Protein AF-A0A925PHR6-F1 (afdb_monomer)

pLDDT: mean 80.02, std 11.36, range [49.84, 92.25]

Foldseek 3Di:
DVLVVVLVVVVVVVLVCLQVVVVVVQCVVCVNPDDVVVVVVCVVCSVVSSVVVVVVCVVVVVSPPVVVVVPPDD

Solvent-accessible surface area (backbone atoms only — not comparable to full-atom values): 4355 Å² total; per-residue (Å²): 114,72,71,60,54,54,49,53,52,51,53,51,50,49,53,51,48,65,61,45,49,62,54,52,50,51,39,62,74,41,75,67,66,74,59,67,68,60,53,54,51,47,64,67,48,40,62,58,55,52,49,56,49,53,50,48,43,56,76,70,32,48,80,71,54,56,59,63,57,75,67,61,74,128

Mean predicted aligned error: 7.53 Å

Structure (mmCIF, N/CA/C/O backbone):
data_AF-A0A925PHR6-F1
#
_entry.id   AF-A0A925PHR6-F1
#
loop_
_atom_site.group_PDB
_atom_site.id
_atom_site.type_symbol
_atom_site.label_atom_id
_atom_site.label_alt_id
_atom_site.label_comp_id
_atom_site.label_asym_id
_atom_site.label_entity_id
_atom_site.label_seq_id
_atom_site.pdbx_PDB_ins_code
_atom_site.Cartn_x
_atom_site.Cartn_y
_atom_site.Cartn_z
_atom_site.occupancy
_atom_site.B_iso_or_equiv
_atom_site.auth_seq_id
_atom_site.auth_comp_id
_atom_site.auth_asym_id
_atom_site.auth_atom_id
_atom_site.pdbx_PDB_model_num
ATOM 1 N N . MET A 1 1 ? -12.730 8.757 23.482 1.00 57.28 1 MET A N 1
ATOM 2 C CA . MET A 1 1 ? -12.150 9.512 22.342 1.00 57.28 1 MET A CA 1
ATOM 3 C C . MET A 1 1 ? -10.773 8.984 21.917 1.00 57.28 1 MET A C 1
ATOM 5 O O . MET A 1 1 ? -10.626 8.665 20.746 1.00 57.28 1 MET A O 1
ATOM 9 N N . ARG A 1 2 ? -9.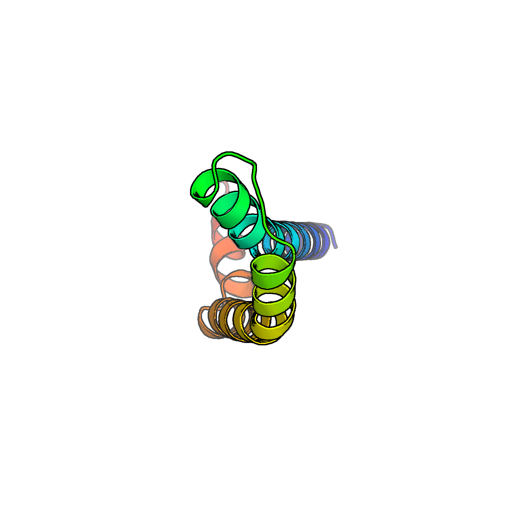808 8.766 22.832 1.00 63.41 2 ARG A N 1
ATOM 10 C CA . ARG A 1 2 ? -8.448 8.259 22.510 1.00 63.41 2 ARG A CA 1
ATOM 11 C C . ARG A 1 2 ? -8.391 6.936 21.715 1.00 63.41 2 ARG A C 1
ATOM 13 O O . ARG A 1 2 ? -7.615 6.832 20.777 1.00 63.41 2 ARG A O 1
ATOM 20 N N . ARG A 1 3 ? -9.252 5.953 22.019 1.00 65.25 3 ARG A N 1
ATOM 21 C CA . ARG A 1 3 ? -9.264 4.643 21.322 1.00 65.25 3 ARG A CA 1
ATOM 22 C C . ARG A 1 3 ? -9.645 4.729 19.834 1.00 65.25 3 ARG A C 1
ATOM 24 O O . ARG A 1 3 ? -9.070 4.021 19.014 1.00 65.25 3 ARG A O 1
ATOM 31 N N . LYS A 1 4 ? -10.579 5.624 19.479 1.00 69.38 4 LYS A N 1
ATOM 32 C CA . LYS A 1 4 ? -10.968 5.854 18.075 1.00 69.38 4 LYS A CA 1
ATOM 33 C C . LYS A 1 4 ? -9.831 6.509 17.287 1.00 69.38 4 LYS A C 1
ATOM 35 O O . LYS A 1 4 ? -9.599 6.126 16.152 1.00 69.38 4 LYS A O 1
ATOM 40 N N . LEU A 1 5 ? -9.092 7.430 17.913 1.00 76.75 5 LEU A N 1
ATOM 41 C CA . LEU A 1 5 ? -7.946 8.099 17.293 1.00 76.75 5 LEU A CA 1
ATOM 42 C C . LEU A 1 5 ? -6.829 7.107 16.935 1.00 76.75 5 LEU A C 1
ATOM 44 O O . LEU A 1 5 ? -6.353 7.115 15.809 1.00 76.75 5 LEU A O 1
ATOM 48 N N . ILE A 1 6 ? -6.470 6.214 17.863 1.00 80.38 6 ILE A N 1
ATOM 49 C CA . ILE A 1 6 ? -5.453 5.176 17.623 1.00 80.38 6 ILE A CA 1
ATOM 50 C C . ILE A 1 6 ? -5.875 4.262 16.469 1.00 80.38 6 ILE A C 1
ATOM 52 O O . ILE A 1 6 ? -5.078 3.991 15.581 1.00 80.38 6 ILE A O 1
ATOM 56 N N . SER A 1 7 ? -7.144 3.848 16.442 1.00 74.62 7 SER A N 1
ATOM 57 C CA . SER A 1 7 ? -7.664 2.992 15.368 1.00 74.62 7 SER A CA 1
ATOM 58 C C . SER A 1 7 ? -7.588 3.685 14.002 1.00 74.62 7 SER A C 1
ATOM 60 O O . SER A 1 7 ? -7.155 3.070 13.038 1.00 74.62 7 SER A O 1
ATOM 62 N N . ILE A 1 8 ? -7.930 4.978 13.929 1.00 80.94 8 ILE A N 1
ATOM 63 C CA . ILE A 1 8 ? -7.825 5.775 12.695 1.00 80.94 8 ILE A CA 1
ATOM 64 C C . ILE A 1 8 ? -6.367 5.892 12.237 1.00 80.94 8 ILE A C 1
ATOM 66 O O . ILE A 1 8 ? -6.086 5.715 11.055 1.00 80.94 8 ILE A O 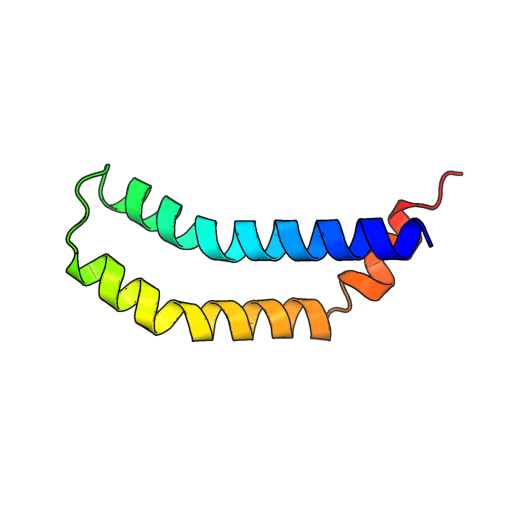1
ATOM 70 N N . ILE A 1 9 ? -5.439 6.155 13.162 1.00 85.31 9 ILE A N 1
ATOM 71 C CA . ILE A 1 9 ? -4.003 6.235 12.859 1.00 85.31 9 ILE A CA 1
ATOM 72 C C . ILE A 1 9 ? -3.498 4.895 12.316 1.00 85.31 9 ILE A C 1
ATOM 74 O O . ILE A 1 9 ? -2.795 4.871 11.313 1.00 85.31 9 ILE A O 1
ATOM 78 N N . LEU A 1 10 ? -3.893 3.780 12.930 1.00 82.06 10 LEU A N 1
ATOM 79 C CA . LEU A 1 10 ? -3.502 2.443 12.483 1.00 82.06 10 LEU A CA 1
ATOM 80 C C . LEU A 1 10 ? -4.046 2.121 11.091 1.00 82.06 10 LEU A C 1
ATOM 82 O O . LEU A 1 10 ? -3.299 1.637 10.250 1.00 82.06 10 LEU A O 1
ATOM 86 N N . THR A 1 11 ? -5.313 2.441 10.815 1.00 81.00 11 THR A N 1
ATOM 87 C CA . THR A 1 11 ? -5.887 2.280 9.472 1.00 81.00 11 THR A CA 1
ATOM 88 C C . THR A 1 11 ? -5.163 3.148 8.439 1.00 81.00 11 THR A C 1
ATOM 90 O O . THR A 1 11 ? -4.930 2.698 7.320 1.00 81.00 11 THR A O 1
ATOM 93 N N . ALA A 1 12 ? -4.771 4.375 8.798 1.00 85.88 12 ALA A N 1
ATOM 94 C CA . ALA A 1 12 ? -4.002 5.245 7.911 1.00 85.88 12 ALA A CA 1
ATOM 95 C C . ALA A 1 12 ? -2.599 4.681 7.627 1.00 85.88 12 ALA A C 1
ATOM 97 O O . ALA A 1 12 ? -2.168 4.668 6.476 1.00 85.88 12 ALA A O 1
ATOM 98 N N . ILE A 1 13 ? -1.912 4.164 8.651 1.00 88.62 13 ILE A N 1
ATOM 99 C CA . ILE A 1 13 ? -0.610 3.500 8.504 1.00 88.62 13 ILE A CA 1
ATOM 100 C C . ILE A 1 13 ? -0.736 2.266 7.608 1.00 88.62 13 ILE A C 1
ATOM 102 O O . ILE A 1 13 ? 0.048 2.119 6.674 1.00 88.62 13 ILE A O 1
ATOM 106 N N . ASP A 1 14 ? -1.742 1.421 7.833 1.00 85.12 14 ASP A N 1
ATOM 107 C CA . ASP A 1 14 ? -2.009 0.266 6.974 1.00 85.12 14 ASP A CA 1
ATOM 108 C C . ASP A 1 14 ? -2.230 0.693 5.524 1.00 85.12 14 ASP A C 1
ATOM 110 O O . ASP A 1 14 ? -1.646 0.107 4.619 1.00 85.12 14 ASP A O 1
ATOM 114 N N . MET A 1 15 ? -3.025 1.738 5.282 1.00 84.75 15 MET A N 1
ATOM 115 C CA . MET A 1 15 ? -3.277 2.235 3.929 1.00 84.75 15 MET A CA 1
ATOM 116 C C . MET A 1 15 ? -1.981 2.690 3.242 1.00 84.75 15 MET A C 1
ATOM 118 O O . MET A 1 15 ? -1.746 2.347 2.083 1.00 84.75 15 MET A O 1
ATOM 122 N N . ILE A 1 16 ? -1.105 3.390 3.970 1.00 90.19 16 ILE A N 1
ATOM 123 C CA . ILE A 1 16 ? 0.219 3.798 3.479 1.00 90.19 16 ILE A CA 1
ATOM 124 C C . ILE A 1 16 ? 1.074 2.566 3.157 1.00 90.19 16 ILE A C 1
ATOM 126 O O . ILE A 1 16 ? 1.650 2.482 2.074 1.00 90.19 16 ILE A O 1
ATOM 130 N N . ILE A 1 17 ? 1.122 1.580 4.055 1.00 89.62 17 ILE A N 1
ATOM 131 C CA . ILE A 1 17 ? 1.874 0.333 3.859 1.00 89.62 17 ILE A CA 1
ATOM 132 C C . ILE A 1 17 ? 1.359 -0.427 2.630 1.00 89.62 17 ILE A C 1
ATOM 134 O O . ILE A 1 17 ? 2.150 -0.883 1.804 1.00 89.62 17 ILE A O 1
ATOM 138 N N . VAL A 1 18 ? 0.039 -0.542 2.472 1.00 87.81 18 VAL A N 1
ATOM 139 C CA . VAL A 1 18 ? -0.603 -1.226 1.342 1.00 87.81 18 VAL A CA 1
ATOM 140 C C . VAL A 1 18 ? -0.193 -0.613 0.006 1.00 87.81 18 VAL A C 1
ATOM 142 O O . VAL A 1 18 ? 0.055 -1.361 -0.939 1.00 87.81 18 VAL A O 1
ATOM 145 N N . VAL A 1 19 ? -0.099 0.716 -0.058 1.00 88.12 19 VAL A N 1
ATOM 146 C CA . VAL A 1 19 ? 0.319 1.459 -1.253 1.00 88.12 19 VAL A CA 1
ATOM 147 C C . VAL A 1 19 ? 1.825 1.347 -1.495 1.00 88.12 19 VAL A C 1
ATOM 149 O O . VAL A 1 19 ? 2.250 1.153 -2.631 1.00 88.12 19 VAL A O 1
ATOM 152 N N . LEU A 1 20 ? 2.642 1.439 -0.444 1.00 90.88 20 LEU A N 1
ATOM 153 C CA . LEU A 1 20 ? 4.101 1.446 -0.574 1.00 90.88 20 LEU A CA 1
ATOM 154 C C . LEU A 1 20 ? 4.687 0.073 -0.913 1.00 90.88 20 LEU A C 1
ATOM 156 O O . LEU A 1 20 ? 5.641 0.005 -1.684 1.00 90.88 20 LEU A O 1
ATOM 160 N N . ILE A 1 21 ? 4.129 -1.019 -0.381 1.00 92.19 21 ILE A N 1
ATOM 161 C CA . ILE A 1 21 ? 4.632 -2.385 -0.619 1.00 92.19 21 ILE A CA 1
ATOM 162 C C . ILE A 1 21 ? 4.838 -2.703 -2.108 1.00 92.19 21 ILE A C 1
ATOM 164 O O . ILE A 1 21 ? 5.943 -3.113 -2.456 1.00 92.19 21 ILE A O 1
ATOM 168 N N . PRO A 1 22 ? 3.841 -2.552 -3.001 1.00 88.38 22 PRO A N 1
ATOM 169 C CA . PRO A 1 22 ? 4.023 -2.906 -4.405 1.00 88.38 22 PRO A CA 1
ATOM 170 C C . PRO A 1 22 ? 5.050 -2.013 -5.116 1.00 88.38 22 PRO A C 1
ATOM 172 O O . PRO A 1 22 ? 5.771 -2.497 -5.986 1.00 88.38 22 PRO A O 1
ATOM 175 N N . ILE A 1 23 ? 5.166 -0.743 -4.714 1.00 88.12 23 ILE A N 1
ATOM 176 C CA . ILE A 1 23 ? 6.170 0.191 -5.245 1.00 88.12 23 ILE A CA 1
ATOM 177 C C . ILE A 1 23 ? 7.576 -0.269 -4.842 1.00 88.12 23 ILE A C 1
ATOM 179 O O . ILE A 1 23 ? 8.458 -0.388 -5.690 1.00 88.12 23 ILE A O 1
ATOM 183 N N . VAL A 1 24 ? 7.779 -0.591 -3.561 1.00 90.94 24 VAL A N 1
ATOM 184 C CA . VAL A 1 24 ? 9.060 -1.100 -3.0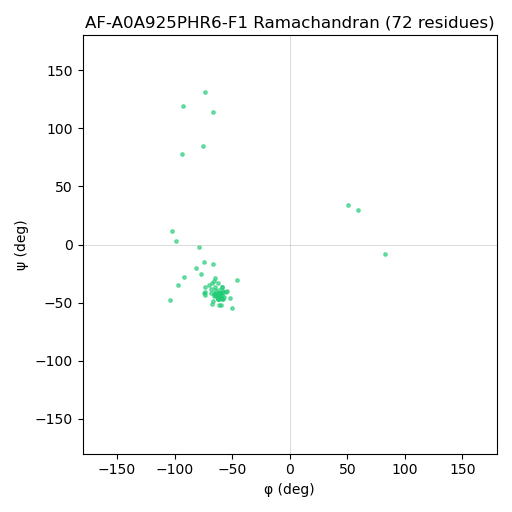45 1.00 90.94 24 VAL A CA 1
ATOM 185 C C . VAL A 1 24 ? 9.395 -2.465 -3.651 1.00 90.94 24 VAL A C 1
ATOM 187 O O . VAL A 1 24 ? 10.541 -2.710 -4.013 1.00 90.94 24 VAL A O 1
ATOM 190 N N . ALA A 1 25 ? 8.405 -3.342 -3.825 1.00 90.56 25 ALA A N 1
ATOM 191 C CA . ALA A 1 25 ? 8.596 -4.639 -4.467 1.00 90.56 25 ALA A CA 1
ATOM 192 C C . ALA A 1 25 ? 9.065 -4.492 -5.923 1.00 90.56 25 ALA A C 1
ATOM 194 O O . ALA A 1 25 ? 9.973 -5.206 -6.341 1.00 90.56 25 ALA A O 1
ATOM 195 N N . LEU A 1 26 ? 8.495 -3.548 -6.681 1.00 88.75 26 LEU A N 1
ATOM 196 C CA . LEU A 1 26 ? 8.954 -3.215 -8.032 1.00 88.75 26 LEU A CA 1
ATOM 197 C C . LEU A 1 26 ? 10.360 -2.619 -8.033 1.00 88.75 26 LEU A C 1
ATOM 199 O O . LEU A 1 26 ? 11.179 -2.999 -8.867 1.00 88.75 26 LEU A O 1
ATOM 203 N N . TYR A 1 27 ? 10.649 -1.735 -7.080 1.00 89.44 27 TYR A N 1
ATOM 204 C CA . TYR A 1 27 ? 11.969 -1.135 -6.932 1.00 89.44 27 TYR A CA 1
ATOM 205 C C . TYR A 1 27 ? 13.053 -2.195 -6.691 1.00 89.44 27 TYR A C 1
ATOM 207 O O . TYR A 1 27 ? 14.080 -2.188 -7.366 1.00 89.44 27 TYR A O 1
ATOM 215 N N . ILE A 1 28 ? 12.793 -3.147 -5.787 1.00 90.50 28 ILE A 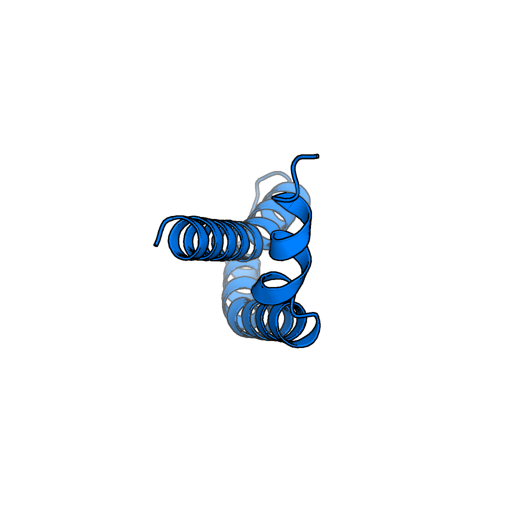N 1
ATOM 216 C CA . ILE A 1 28 ? 13.693 -4.277 -5.517 1.00 90.50 28 ILE A CA 1
ATOM 217 C C . ILE A 1 28 ? 13.785 -5.199 -6.739 1.00 90.50 28 ILE A C 1
ATOM 219 O O . ILE A 1 28 ? 14.878 -5.601 -7.120 1.00 90.50 28 ILE A O 1
ATOM 223 N N . ARG A 1 29 ? 12.651 -5.517 -7.380 1.00 88.19 29 ARG A N 1
ATOM 224 C CA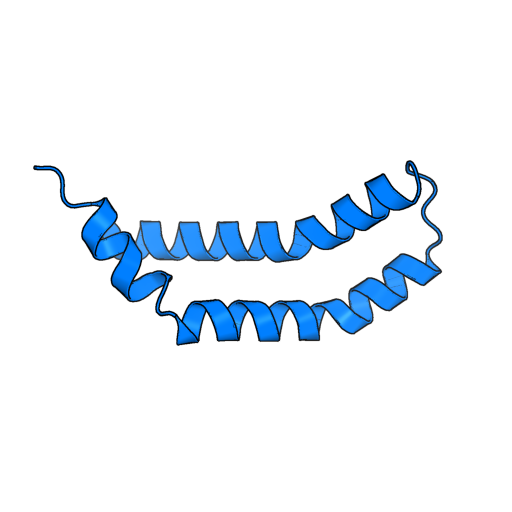 . ARG A 1 29 ? 12.585 -6.434 -8.531 1.00 88.19 29 ARG A CA 1
ATOM 225 C C . ARG A 1 29 ? 13.435 -5.978 -9.713 1.00 88.19 29 ARG A C 1
ATOM 227 O O . ARG A 1 29 ? 13.965 -6.824 -10.425 1.00 88.19 29 ARG A O 1
ATOM 234 N N . PHE A 1 30 ? 13.501 -4.674 -9.951 1.00 88.44 30 PHE A N 1
ATOM 235 C CA . PHE A 1 30 ? 14.228 -4.094 -11.078 1.00 88.44 30 PHE A CA 1
ATOM 236 C C . PHE A 1 30 ? 15.582 -3.500 -10.687 1.00 88.44 30 PHE A C 1
ATOM 238 O O . PHE A 1 30 ? 16.168 -2.767 -11.478 1.00 88.44 30 PHE A O 1
ATOM 245 N N . GLU A 1 31 ? 16.063 -3.775 -9.470 1.00 86.75 31 GLU A N 1
ATOM 246 C CA . GLU A 1 31 ? 17.330 -3.238 -8.954 1.00 86.75 31 GLU A CA 1
ATOM 247 C C . GLU A 1 31 ? 17.435 -1.703 -9.105 1.00 86.75 31 GLU A C 1
ATOM 249 O O . GLU A 1 31 ? 18.497 -1.144 -9.362 1.00 86.75 31 GLU A O 1
ATOM 254 N N . GLY A 1 32 ? 16.303 -1.000 -8.977 1.00 79.12 32 GLY A N 1
ATOM 255 C CA . GLY A 1 32 ? 16.203 0.452 -9.155 1.00 79.12 32 GLY A CA 1
ATOM 256 C C . GLY A 1 32 ? 16.067 0.952 -10.603 1.00 79.12 32 GLY A C 1
ATOM 257 O O . GLY A 1 32 ? 15.758 2.128 -10.796 1.00 79.12 32 GLY A O 1
ATOM 258 N N . ILE A 1 33 ? 16.212 0.100 -11.626 1.00 78.06 33 ILE A N 1
ATOM 259 C CA . ILE A 1 33 ? 16.054 0.476 -13.044 1.00 78.06 33 ILE A CA 1
ATOM 260 C C . ILE A 1 33 ? 14.615 0.205 -13.488 1.00 78.06 33 ILE A C 1
ATOM 262 O O . ILE A 1 33 ? 14.300 -0.796 -14.132 1.00 78.06 33 ILE A O 1
ATOM 266 N N . MET A 1 34 ? 13.705 1.097 -13.110 1.00 77.25 34 MET A N 1
ATOM 267 C CA . MET A 1 34 ? 12.281 0.896 -13.361 1.00 77.25 34 MET A CA 1
ATOM 268 C C . MET A 1 34 ? 11.827 1.534 -14.681 1.00 77.25 34 MET A C 1
ATOM 270 O O . MET A 1 34 ? 11.866 2.754 -14.836 1.00 77.25 34 MET A O 1
ATOM 274 N N . ASP A 1 35 ? 11.322 0.717 -15.611 1.00 83.12 35 ASP A N 1
ATOM 275 C CA . ASP A 1 35 ? 10.603 1.221 -16.785 1.00 83.12 35 ASP A CA 1
ATOM 276 C C . ASP A 1 35 ? 9.207 1.718 -16.372 1.00 83.12 35 ASP A C 1
ATOM 278 O O . ASP A 1 35 ? 8.439 1.027 -15.691 1.00 83.12 35 ASP A O 1
ATOM 282 N N . SER A 1 36 ? 8.874 2.923 -16.832 1.00 82.75 36 SER A N 1
ATOM 283 C CA . SER A 1 36 ? 7.578 3.590 -16.689 1.00 82.75 36 SER A CA 1
ATOM 284 C C . SER A 1 36 ? 6.374 2.693 -16.997 1.00 82.75 36 SER A C 1
ATOM 286 O O . SER A 1 36 ? 5.333 2.829 -16.355 1.00 82.75 36 SER A O 1
ATOM 288 N N . ARG A 1 37 ? 6.518 1.718 -17.906 1.00 87.06 37 ARG A N 1
ATOM 289 C CA . ARG A 1 37 ? 5.449 0.773 -18.256 1.00 87.06 37 ARG A CA 1
ATOM 290 C C . ARG A 1 37 ? 4.968 -0.049 -17.059 1.00 87.06 37 ARG A C 1
ATOM 292 O O . ARG A 1 37 ? 3.764 -0.228 -16.891 1.00 87.06 37 ARG A O 1
ATOM 299 N N . TYR A 1 38 ? 5.883 -0.524 -16.214 1.00 85.81 38 TYR A N 1
ATOM 300 C CA . TYR A 1 38 ? 5.520 -1.315 -15.035 1.00 85.81 38 TYR A CA 1
ATOM 301 C C . TYR A 1 38 ? 4.833 -0.462 -13.970 1.00 85.81 38 TYR A C 1
ATOM 303 O O . TYR A 1 38 ? 3.903 -0.932 -13.321 1.00 85.81 38 TYR A O 1
ATOM 311 N N . LEU A 1 39 ? 5.238 0.803 -13.840 1.00 85.81 39 LEU A N 1
ATOM 312 C CA . LEU A 1 39 ? 4.569 1.781 -12.985 1.00 85.81 39 LEU A CA 1
ATOM 313 C C . LEU A 1 39 ? 3.130 2.034 -13.429 1.00 85.81 39 LEU A C 1
ATOM 315 O O . LEU A 1 39 ? 2.229 2.048 -12.6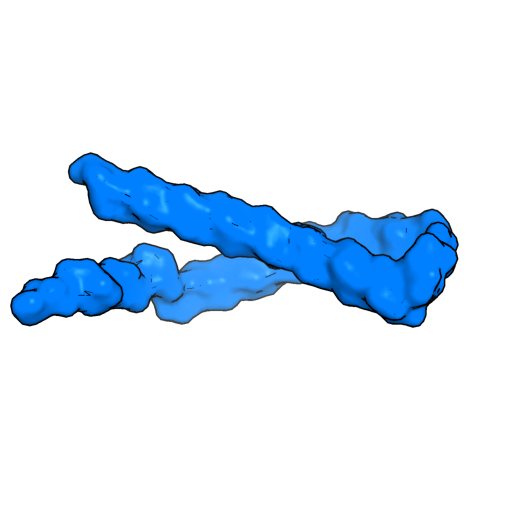00 1.00 85.81 39 LEU A O 1
ATOM 319 N N . THR A 1 40 ? 2.903 2.226 -14.730 1.00 89.00 40 THR A N 1
ATOM 320 C CA . THR A 1 40 ? 1.559 2.480 -15.261 1.00 89.00 40 THR A CA 1
ATOM 321 C C . THR A 1 40 ? 0.638 1.284 -15.051 1.00 89.00 40 THR A C 1
ATOM 323 O O . THR A 1 40 ? -0.503 1.470 -14.636 1.00 89.00 40 THR A O 1
ATOM 326 N N . VAL A 1 41 ? 1.132 0.064 -15.286 1.00 90.00 41 VAL A N 1
ATOM 327 C CA . VAL A 1 41 ? 0.372 -1.164 -15.002 1.00 90.00 41 VAL A CA 1
ATOM 328 C C . VAL A 1 41 ? 0.077 -1.269 -13.508 1.00 90.00 41 VAL A C 1
ATOM 330 O O . VAL A 1 41 ? -1.073 -1.469 -13.130 1.00 90.00 41 VAL A O 1
ATOM 333 N N . LEU A 1 42 ? 1.075 -1.027 -12.651 1.00 88.69 42 LEU A N 1
AT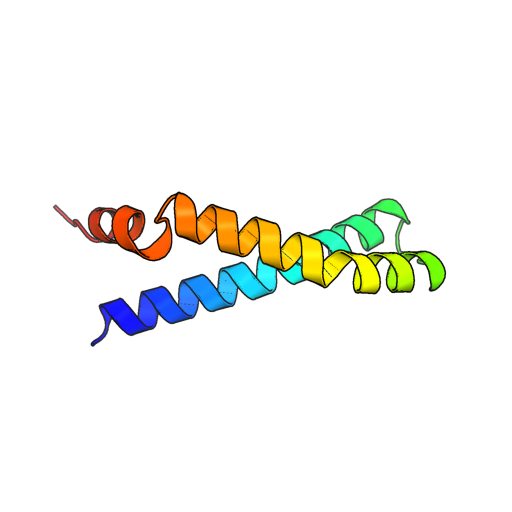OM 334 C CA . LEU A 1 42 ? 0.879 -1.040 -11.205 1.00 88.69 42 LEU A CA 1
ATOM 335 C C . LEU A 1 42 ? -0.187 -0.037 -10.760 1.00 88.69 42 LEU A C 1
ATOM 337 O O . LEU A 1 42 ? -1.059 -0.388 -9.976 1.00 88.69 42 LEU A O 1
ATOM 341 N N . LEU A 1 43 ? -0.129 1.201 -11.248 1.00 87.25 43 LEU A N 1
ATOM 342 C CA . LEU A 1 43 ? -1.101 2.239 -10.910 1.00 87.25 43 LEU A CA 1
ATOM 343 C C . LEU A 1 43 ? -2.512 1.898 -11.411 1.00 87.25 43 LEU A C 1
ATOM 345 O O . LEU A 1 43 ? -3.483 2.308 -10.781 1.00 87.25 43 LEU A O 1
ATOM 349 N N . ASN A 1 44 ? -2.631 1.139 -12.504 1.00 92.25 44 ASN A N 1
ATOM 350 C CA . ASN A 1 44 ? -3.913 0.656 -13.016 1.00 92.25 44 ASN A CA 1
ATOM 351 C C . ASN A 1 44 ? -4.496 -0.469 -12.141 1.00 92.25 44 ASN A C 1
ATOM 353 O O . ASN A 1 44 ? -5.684 -0.444 -11.832 1.00 92.25 44 ASN A O 1
ATOM 357 N N . ASP A 1 45 ? -3.653 -1.392 -11.668 1.00 88.62 45 ASP A N 1
ATOM 358 C CA . ASP A 1 45 ? -4.058 -2.503 -10.790 1.00 88.62 45 ASP A CA 1
ATOM 359 C C . ASP A 1 45 ? -4.182 -2.097 -9.308 1.00 88.62 45 ASP A C 1
ATOM 361 O O . ASP A 1 45 ? -4.864 -2.754 -8.514 1.00 88.62 45 ASP A O 1
ATOM 365 N N . MET A 1 46 ? -3.545 -0.994 -8.907 1.00 87.62 46 MET A N 1
ATOM 366 C CA . MET A 1 46 ? -3.527 -0.483 -7.532 1.00 87.62 46 MET A CA 1
ATOM 367 C C . MET A 1 46 ? -4.917 -0.333 -6.895 1.00 87.62 46 MET A C 1
ATOM 369 O O . MET A 1 46 ? -5.076 -0.775 -5.754 1.00 87.62 46 MET A O 1
ATOM 373 N N . PRO A 1 47 ? -5.935 0.242 -7.567 1.00 87.38 47 PRO A N 1
ATOM 374 C CA . PRO A 1 47 ? -7.288 0.332 -7.031 1.00 87.38 47 PRO A CA 1
ATOM 375 C C . PRO A 1 47 ? -7.845 -1.039 -6.644 1.00 87.38 47 PRO A C 1
ATOM 377 O O . PRO A 1 47 ? -8.437 -1.181 -5.577 1.00 87.38 47 PRO A O 1
ATOM 380 N N . MET A 1 48 ? -7.602 -2.068 -7.461 1.00 90.81 48 MET A N 1
ATOM 381 C CA . MET A 1 48 ? -8.078 -3.423 -7.189 1.00 90.81 48 MET A CA 1
ATOM 382 C C . MET A 1 48 ? -7.360 -4.041 -5.985 1.00 90.81 48 MET A C 1
ATOM 384 O O . MET A 1 48 ? -8.012 -4.616 -5.112 1.00 90.81 48 MET A O 1
ATOM 388 N N . ILE A 1 49 ? -6.041 -3.848 -5.876 1.00 87.69 49 ILE A N 1
ATOM 389 C CA . ILE A 1 49 ? -5.253 -4.278 -4.709 1.00 87.69 49 ILE A CA 1
ATOM 390 C C . ILE A 1 49 ? -5.778 -3.615 -3.431 1.00 87.69 49 ILE A C 1
ATOM 392 O O . ILE A 1 49 ? -5.989 -4.291 -2.422 1.00 87.69 49 ILE A O 1
ATOM 396 N N . VAL A 1 50 ? -6.013 -2.301 -3.468 1.00 86.25 50 VAL A N 1
ATOM 397 C CA . VAL A 1 50 ? -6.526 -1.529 -2.329 1.00 86.25 50 VAL A CA 1
ATOM 398 C C . VAL A 1 50 ? -7.914 -2.022 -1.917 1.00 86.25 50 VAL A C 1
ATOM 400 O O . VAL A 1 50 ? -8.134 -2.262 -0.729 1.00 86.25 50 VAL A O 1
ATOM 403 N N . VAL A 1 51 ? -8.822 -2.243 -2.875 1.00 89.12 51 VAL A N 1
ATOM 404 C CA . VAL A 1 51 ? -10.173 -2.764 -2.611 1.00 89.12 51 VAL A CA 1
ATOM 405 C C . VAL A 1 51 ? -10.108 -4.136 -1.946 1.00 89.12 51 VAL A C 1
ATOM 407 O O . VAL A 1 51 ? -10.670 -4.304 -0.868 1.00 89.12 51 VAL A O 1
ATOM 410 N N . ILE A 1 52 ? -9.368 -5.094 -2.513 1.00 89.38 52 ILE A N 1
ATOM 411 C CA . ILE A 1 52 ? -9.254 -6.453 -1.954 1.00 89.38 52 ILE A CA 1
ATOM 412 C C . ILE A 1 52 ? -8.714 -6.416 -0.518 1.00 89.38 52 ILE A C 1
ATOM 414 O O . ILE A 1 52 ? -9.192 -7.145 0.359 1.00 89.38 52 ILE A O 1
ATOM 418 N N . ARG A 1 53 ? -7.731 -5.552 -0.251 1.00 84.81 53 ARG A N 1
ATOM 419 C CA . ARG A 1 53 ? -7.073 -5.461 1.057 1.00 84.81 53 ARG A CA 1
ATOM 420 C C . ARG A 1 53 ? -7.966 -4.803 2.106 1.00 84.81 53 ARG A C 1
ATOM 422 O O . ARG A 1 53 ? -8.099 -5.341 3.203 1.00 84.81 53 ARG A O 1
ATOM 429 N N . LEU A 1 54 ? -8.645 -3.711 1.749 1.00 82.19 54 LEU A N 1
ATOM 430 C CA . LEU A 1 54 ? -9.651 -3.071 2.601 1.00 82.19 54 LEU A CA 1
ATOM 431 C C . LEU A 1 54 ? -10.821 -4.016 2.891 1.00 82.19 54 LEU A C 1
ATOM 433 O O . LEU A 1 54 ? -11.216 -4.153 4.048 1.00 82.19 54 LEU A O 1
ATOM 437 N N . SER A 1 55 ? -11.334 -4.711 1.871 1.00 86.94 55 SER A N 1
ATOM 438 C CA . SER A 1 55 ? -12.388 -5.716 2.031 1.00 86.94 55 SER A CA 1
ATOM 439 C C . SER A 1 55 ? -11.950 -6.836 2.970 1.00 86.94 55 SER A C 1
ATOM 441 O O . SER A 1 55 ? -12.706 -7.201 3.864 1.00 86.94 55 SER A O 1
ATOM 443 N N . SER A 1 56 ? -10.717 -7.330 2.841 1.00 86.62 56 SER A N 1
ATOM 444 C CA . SER A 1 56 ? -10.168 -8.343 3.750 1.00 86.62 56 SER A CA 1
ATOM 4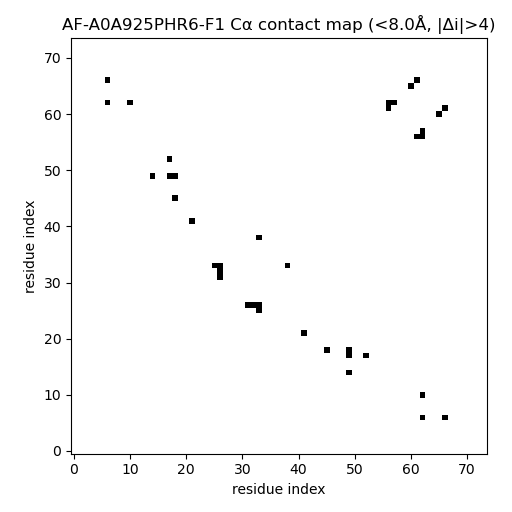45 C C . SER A 1 56 ? -10.113 -7.827 5.192 1.00 86.62 56 SER A C 1
ATOM 447 O O . SER A 1 56 ? -10.672 -8.449 6.092 1.00 86.62 56 SER A O 1
ATOM 449 N N . PHE A 1 57 ? -9.517 -6.656 5.435 1.00 79.94 57 PHE A N 1
ATOM 450 C CA . PHE A 1 57 ? -9.435 -6.094 6.788 1.00 79.94 57 PHE A CA 1
ATOM 451 C C . PHE A 1 57 ? -10.802 -5.798 7.411 1.00 79.94 57 PHE A C 1
ATOM 453 O O . PHE A 1 57 ? -10.974 -5.966 8.623 1.00 79.94 57 PHE A O 1
ATOM 460 N N . TYR A 1 58 ? -11.778 -5.406 6.589 1.00 80.94 58 TYR A N 1
ATOM 461 C CA . TYR A 1 58 ? -13.160 -5.232 7.016 1.00 80.94 58 TYR A CA 1
ATOM 462 C C . TYR A 1 58 ? -13.820 -6.569 7.384 1.00 80.94 58 TYR A C 1
ATOM 464 O O . TYR A 1 58 ? -14.347 -6.692 8.490 1.00 80.94 58 TYR A O 1
ATOM 472 N N . LEU A 1 59 ? -13.741 -7.582 6.512 1.00 83.19 59 LEU A N 1
ATOM 473 C CA . LEU A 1 59 ? -14.339 -8.908 6.724 1.00 83.19 59 LEU A CA 1
ATOM 474 C C . LEU A 1 59 ? -13.772 -9.614 7.959 1.00 83.19 59 LEU A C 1
ATOM 476 O O . LEU A 1 59 ? -14.521 -10.179 8.752 1.00 83.19 59 LEU A O 1
ATOM 480 N N . PHE A 1 60 ? -12.458 -9.534 8.166 1.00 79.38 60 PHE A N 1
ATOM 481 C CA . PHE A 1 60 ? -11.809 -10.113 9.344 1.00 79.38 60 PHE A CA 1
ATOM 482 C C . PHE A 1 60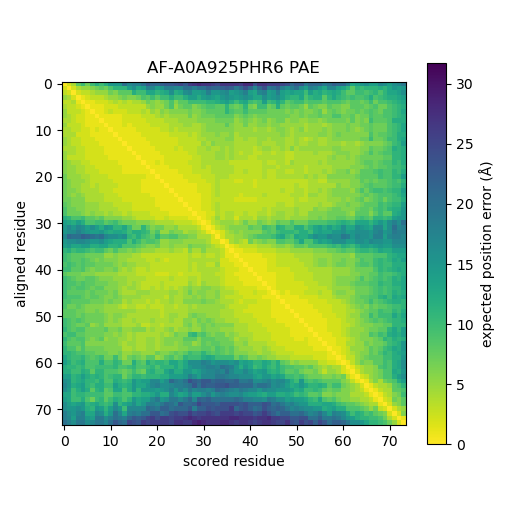 ? -11.960 -9.244 10.603 1.00 79.38 60 PHE A C 1
ATOM 484 O O . PHE A 1 60 ? -11.521 -9.634 11.686 1.00 79.38 60 PHE A O 1
ATOM 491 N N . GLY A 1 61 ? -12.601 -8.073 10.495 1.00 69.75 61 GLY A N 1
ATOM 492 C CA . GLY A 1 61 ? -12.882 -7.193 11.626 1.00 69.75 61 GLY A CA 1
ATOM 493 C C . GLY A 1 61 ? -11.621 -6.730 12.356 1.00 69.75 61 GLY A C 1
ATOM 494 O O . GLY A 1 61 ? -11.678 -6.483 13.566 1.00 69.75 61 GLY A O 1
ATOM 495 N N . LEU A 1 62 ? -10.493 -6.621 11.643 1.00 69.25 62 LEU A N 1
ATOM 496 C CA . LEU A 1 62 ? -9.166 -6.400 12.227 1.00 69.25 62 LEU A CA 1
ATOM 497 C C . LEU A 1 62 ? -9.128 -5.106 13.055 1.00 69.25 62 LEU A C 1
ATOM 499 O O . LEU A 1 62 ? -8.566 -5.071 14.149 1.00 69.25 62 LEU A O 1
ATOM 503 N N . TYR A 1 63 ? -9.836 -4.074 12.588 1.00 67.44 63 TYR A N 1
ATOM 504 C CA . TYR A 1 63 ? -9.941 -2.784 13.270 1.00 67.44 63 TYR A CA 1
ATOM 505 C C . TYR A 1 63 ? -10.904 -2.782 14.471 1.00 67.44 63 TYR A C 1
ATOM 507 O O . TYR A 1 63 ? -10.722 -1.993 15.392 1.00 67.44 63 TYR A O 1
ATOM 515 N N . ASN A 1 64 ? -11.904 -3.672 14.509 1.00 63.19 64 ASN A N 1
ATOM 516 C CA . ASN A 1 64 ? -12.931 -3.682 15.563 1.00 63.19 64 ASN A CA 1
ATOM 517 C C . ASN A 1 64 ? -12.646 -4.679 16.696 1.00 63.19 64 ASN A C 1
ATOM 519 O O . ASN A 1 64 ? -13.003 -4.421 17.847 1.00 63.19 64 ASN A O 1
ATOM 523 N N . ARG A 1 65 ? -12.045 -5.835 16.389 1.00 60.69 65 ARG A N 1
ATOM 524 C CA . ARG A 1 65 ? -11.867 -6.933 17.354 1.00 60.69 65 ARG A CA 1
ATOM 525 C C . ARG A 1 65 ? -10.446 -7.043 17.886 1.00 60.69 65 ARG A C 1
ATOM 527 O O . ARG A 1 65 ? -10.289 -7.124 19.099 1.00 60.69 65 ARG A O 1
ATOM 534 N N . LEU A 1 66 ? -9.430 -7.010 17.026 1.00 62.59 66 LEU A N 1
ATOM 535 C CA . LEU A 1 66 ? -8.049 -7.312 17.424 1.00 62.59 66 LEU A CA 1
ATOM 536 C C . LEU A 1 66 ? -7.498 -6.288 18.435 1.00 62.59 66 LEU A C 1
ATOM 538 O O . LEU A 1 66 ? -6.959 -6.643 19.481 1.00 62.59 66 LEU A O 1
ATOM 542 N N . TRP A 1 67 ? -7.755 -5.003 18.189 1.00 62.00 67 TRP A N 1
ATOM 543 C CA . TRP A 1 67 ? -7.282 -3.907 19.042 1.00 62.00 67 TRP A CA 1
ATOM 544 C C . TRP A 1 67 ? -8.038 -3.760 20.365 1.00 62.00 67 TRP A C 1
ATOM 546 O O . TRP A 1 67 ? -7.550 -3.103 21.286 1.00 62.00 67 TRP A O 1
ATOM 556 N N . ARG A 1 68 ? -9.213 -4.395 20.503 1.00 61.34 68 ARG A N 1
ATOM 557 C CA . ARG A 1 68 ? -9.928 -4.432 21.786 1.00 61.34 68 ARG A CA 1
ATOM 558 C C . ARG A 1 68 ? -9.171 -5.265 22.821 1.00 61.34 68 ARG A C 1
ATOM 560 O O . ARG A 1 68 ? -9.218 -4.913 23.995 1.00 61.34 68 ARG A O 1
ATOM 567 N N . TYR A 1 69 ? -8.468 -6.308 22.377 1.00 60.47 69 TYR A N 1
ATOM 568 C CA . TYR A 1 69 ? -7.712 -7.218 23.239 1.00 60.47 69 TYR A CA 1
ATOM 569 C C . TYR A 1 69 ? -6.250 -6.793 23.424 1.00 60.47 69 TYR A C 1
ATOM 571 O O . TYR A 1 69 ? -5.705 -7.010 24.495 1.00 60.47 69 TYR A O 1
ATOM 579 N N . ALA A 1 70 ? -5.645 -6.088 22.462 1.00 62.19 70 ALA A N 1
ATOM 580 C CA . ALA A 1 70 ? -4.274 -5.572 22.598 1.00 62.19 70 ALA A CA 1
ATOM 581 C C . ALA A 1 70 ? -4.106 -4.473 23.676 1.00 62.19 70 ALA A C 1
ATOM 583 O O . ALA A 1 70 ? -2.993 -4.174 24.084 1.00 62.19 70 ALA A O 1
ATOM 584 N N . SER A 1 71 ? -5.205 -3.853 24.126 1.00 56.62 71 SER A N 1
ATOM 585 C CA . SER A 1 71 ? -5.219 -2.856 25.213 1.00 56.62 71 SER A CA 1
ATOM 586 C C . SER A 1 71 ? -5.623 -3.452 26.568 1.00 56.62 71 SER A C 1
ATOM 588 O O . SER A 1 71 ? -5.778 -2.691 27.528 1.00 56.62 71 SER A O 1
ATOM 590 N N . ILE A 1 72 ? -5.856 -4.765 26.658 1.00 56.62 72 ILE A N 1
ATOM 591 C CA . ILE A 1 72 ? -6.019 -5.431 27.951 1.00 56.62 72 ILE A CA 1
ATOM 592 C C . ILE A 1 72 ? -4.611 -5.542 28.538 1.00 56.62 72 ILE A C 1
ATOM 594 O O . ILE A 1 72 ? -3.910 -6.524 28.329 1.00 56.62 72 ILE A O 1
ATOM 598 N N . ASN A 1 73 ? -4.182 -4.464 29.193 1.00 52.44 73 ASN A N 1
ATOM 599 C CA . ASN A 1 73 ? -3.222 -4.580 30.275 1.00 52.44 73 ASN A CA 1
ATOM 600 C C . ASN A 1 73 ? -3.953 -5.334 31.388 1.00 52.44 73 ASN A C 1
ATOM 602 O O . ASN A 1 73 ? -4.952 -4.825 31.906 1.00 52.44 73 ASN A O 1
ATOM 606 N N . GLU A 1 74 ? -3.493 -6.544 31.687 1.00 49.84 74 GLU A N 1
ATOM 607 C CA . GLU A 1 74 ? -3.510 -7.020 33.073 1.00 49.84 74 GLU A CA 1
ATOM 608 C C . GLU A 1 74 ? -2.669 -6.083 33.950 1.00 49.84 74 GLU A C 1
ATOM 610 O O . GLU A 1 74 ? -1.651 -5.546 33.444 1.00 49.84 74 GLU A O 1
#

Radius of gyration: 16.19 Å; Cα contacts (8 Å, |Δi|>4): 19; chains: 1; bounding box: 32×20×51 Å

Sequence (74 aa):
MRRKLISIILTAIDMIIVVLIPIVALYIRFEGIMDSRYLTVLLNDMPMIVVIRLSSFYLFGLYNRLWRYASINE

Secondary structure (DSSP, 8-state):
-HHHHHHHHHHHHHHHHHHHHHHHHHHHHTTT---HHHHHHHHHHHHHHHHHHHHHHHHTTIIIIIHHHHT---